Protein AF-A0A355QDY1-F1 (afdb_monomer_lite)

Secondary structure (DSSP, 8-state):
----PPPPPS---SSS----S--SPPPTTTTHHHHHHHTT-GGGHHHHHHTTS--

Sequence (55 aa):
AGRVRHHRPPTRFHGTPTELRQLAAPTLGQHSDEIVAQTGRADQIHELRAAGVIQ

Foldseek 3Di:
DDDDDDDDDPDADPVDGDDDPDPDDADAQNCVLVVCVVVVNNVCVVVCVVVVVGD

Structure (mmCIF, N/CA/C/O backbone):
data_AF-A0A355QDY1-F1
#
_entry.id   AF-A0A355QDY1-F1
#
loop_
_atom_site.group_PDB
_atom_site.id
_atom_site.type_symbol
_atom_site.label_atom_id
_atom_site.label_alt_id
_atom_site.label_comp_id
_atom_site.label_asym_id
_atom_site.label_entity_id
_atom_site.label_seq_id
_atom_site.pdbx_PDB_ins_code
_atom_site.Cartn_x
_atom_site.Cartn_y
_atom_site.Cartn_z
_atom_site.occupancy
_atom_site.B_iso_or_equiv
_atom_site.auth_seq_id
_atom_site.auth_comp_id
_atom_site.auth_asym_id
_atom_site.auth_atom_id
_atom_site.pdbx_PDB_model_num
ATOM 1 N N . ALA A 1 1 ? 7.476 13.126 -5.163 1.00 67.00 1 ALA A N 1
ATOM 2 C CA . ALA A 1 1 ? 8.432 12.103 -5.645 1.00 67.00 1 ALA A CA 1
ATOM 3 C C . ALA A 1 1 ? 9.079 12.582 -6.944 1.00 67.00 1 ALA A C 1
ATOM 5 O O . ALA A 1 1 ? 8.410 13.262 -7.712 1.00 67.00 1 ALA A O 1
ATOM 6 N N . GLY A 1 2 ? 10.366 12.288 -7.159 1.00 84.69 2 GLY A N 1
ATOM 7 C CA . GLY A 1 2 ? 11.113 12.668 -8.370 1.00 84.69 2 GLY A CA 1
ATOM 8 C C . GLY A 1 2 ? 11.187 11.544 -9.412 1.00 84.69 2 GLY A C 1
ATOM 9 O O . GLY A 1 2 ? 10.666 10.452 -9.195 1.00 84.69 2 GLY A O 1
ATOM 10 N N . ARG A 1 3 ? 11.854 11.795 -10.548 1.00 87.75 3 ARG A N 1
ATOM 11 C CA . ARG A 1 3 ? 12.035 10.786 -11.607 1.00 87.75 3 ARG A CA 1
ATOM 12 C C . ARG A 1 3 ? 13.130 9.783 -11.232 1.00 87.75 3 ARG A C 1
ATOM 14 O O . ARG A 1 3 ? 14.277 10.177 -11.047 1.00 87.75 3 ARG A O 1
ATOM 21 N N . VAL A 1 4 ? 12.787 8.495 -11.207 1.00 89.19 4 VAL A N 1
ATOM 22 C CA . VAL A 1 4 ? 13.713 7.380 -10.942 1.00 89.19 4 VAL A CA 1
ATOM 23 C C . VAL A 1 4 ? 13.920 6.560 -12.217 1.00 89.19 4 VAL A C 1
ATOM 25 O O . VAL A 1 4 ? 13.011 6.424 -13.036 1.00 89.19 4 VAL A O 1
ATOM 28 N N . ARG A 1 5 ? 15.130 6.028 -12.412 1.00 90.69 5 ARG A N 1
ATOM 29 C CA . ARG A 1 5 ? 15.438 5.081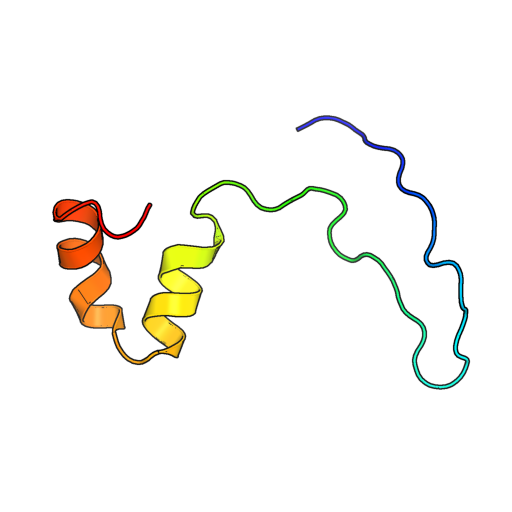 -13.491 1.00 90.69 5 ARG A CA 1
ATOM 30 C C . ARG A 1 5 ? 15.436 3.663 -12.920 1.00 90.69 5 ARG A C 1
ATOM 32 O O . ARG A 1 5 ? 16.277 3.351 -12.085 1.00 90.69 5 ARG A O 1
ATOM 39 N N . HIS A 1 6 ? 14.515 2.821 -13.384 1.00 89.75 6 HIS A N 1
ATOM 40 C CA . HIS A 1 6 ? 14.456 1.402 -13.023 1.00 89.75 6 HIS A CA 1
ATOM 41 C C . HIS A 1 6 ? 15.062 0.544 -14.130 1.00 89.75 6 HIS A C 1
ATOM 43 O O . HIS A 1 6 ? 14.940 0.861 -15.316 1.00 89.75 6 HIS A O 1
ATOM 49 N N . HIS A 1 7 ? 15.704 -0.559 -13.745 1.00 91.19 7 HIS A N 1
ATOM 50 C CA . HIS A 1 7 ? 16.059 -1.593 -14.706 1.00 91.19 7 HIS A CA 1
ATOM 51 C C . HIS A 1 7 ? 14.778 -2.229 -15.262 1.00 91.19 7 HIS A C 1
ATOM 53 O O . HIS A 1 7 ? 13.768 -2.352 -14.567 1.00 91.19 7 HIS A O 1
ATOM 59 N N . ARG A 1 8 ? 14.818 -2.632 -16.533 1.00 89.44 8 ARG A N 1
ATOM 60 C CA . ARG A 1 8 ? 13.734 -3.417 -17.135 1.00 89.44 8 ARG A CA 1
ATOM 61 C C . ARG A 1 8 ? 13.700 -4.829 -16.528 1.00 89.44 8 ARG A C 1
ATOM 63 O O . ARG A 1 8 ? 14.775 -5.335 -16.197 1.00 89.44 8 ARG A O 1
ATOM 70 N N . PRO A 1 9 ? 12.530 -5.496 -16.468 1.00 91.50 9 PRO A N 1
ATOM 71 C CA . PRO A 1 9 ? 12.468 -6.920 -16.156 1.00 91.50 9 PRO A CA 1
ATO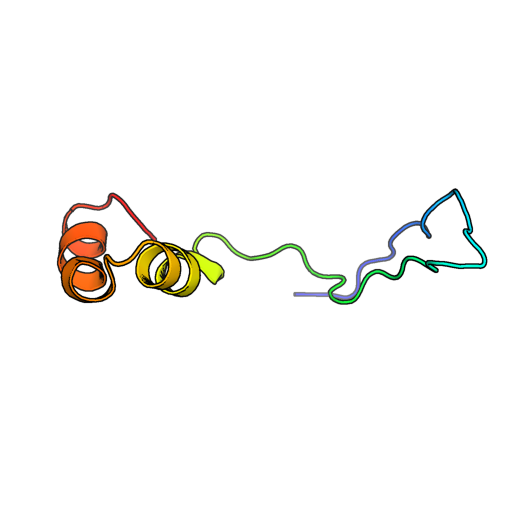M 72 C C . PRO A 1 9 ? 13.448 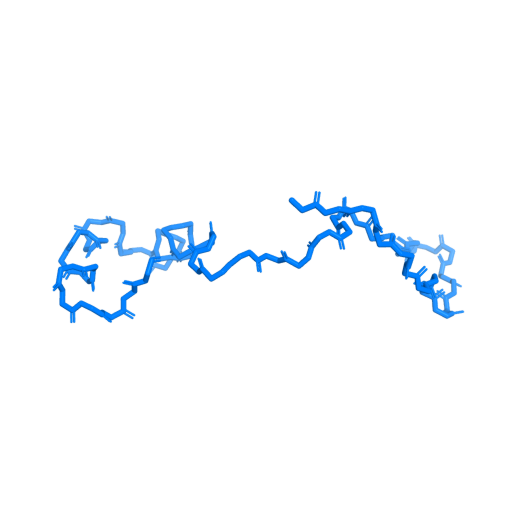-7.709 -17.047 1.00 91.50 9 PRO A C 1
ATOM 74 O O . PRO A 1 9 ? 13.458 -7.493 -18.266 1.00 91.50 9 PRO A O 1
ATOM 77 N N . PRO A 1 10 ? 14.309 -8.567 -16.470 1.00 90.75 10 PRO A N 1
ATOM 78 C CA . PRO A 1 10 ? 15.392 -9.207 -17.216 1.00 90.75 10 PRO A CA 1
ATOM 79 C C . PRO A 1 10 ? 14.877 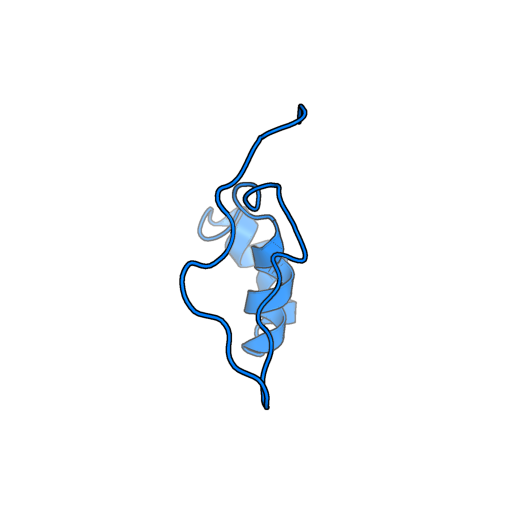-10.233 -18.235 1.00 90.75 10 PRO A C 1
ATOM 81 O O . PRO A 1 10 ? 15.387 -10.298 -19.353 1.00 90.75 10 PRO A O 1
ATOM 84 N N . THR A 1 11 ? 13.836 -10.986 -17.880 1.00 92.06 11 THR A N 1
ATOM 85 C CA . THR A 1 11 ? 13.229 -12.011 -18.738 1.00 92.06 11 THR A CA 1
ATOM 86 C C . THR A 1 11 ? 12.015 -11.454 -19.474 1.00 92.06 11 THR A C 1
ATOM 88 O O . THR A 1 11 ? 11.198 -10.741 -18.891 1.00 92.06 11 THR A O 1
ATOM 91 N N . ARG A 1 12 ? 11.874 -11.801 -20.758 1.00 90.50 12 ARG A N 1
ATOM 92 C CA . ARG A 1 12 ? 10.717 -11.440 -21.586 1.00 90.50 12 ARG A CA 1
ATOM 93 C C . ARG A 1 12 ? 9.926 -12.688 -21.941 1.00 90.50 12 ARG A C 1
ATOM 95 O O . ARG A 1 12 ? 10.442 -13.572 -22.614 1.00 90.50 12 ARG A O 1
ATOM 102 N N . PHE A 1 13 ? 8.673 -12.727 -21.508 1.00 92.38 13 PHE A N 1
ATOM 103 C CA . PHE A 1 13 ? 7.741 -13.794 -21.846 1.00 92.38 13 PHE A CA 1
ATOM 104 C C . PHE A 1 13 ? 6.809 -13.317 -22.958 1.00 92.38 13 PHE A C 1
ATOM 106 O O . PHE A 1 13 ? 6.250 -12.228 -22.868 1.00 92.38 13 PHE A O 1
ATOM 113 N N . HIS A 1 14 ? 6.630 -14.132 -23.998 1.00 92.56 14 HIS A N 1
ATOM 114 C CA . HIS A 1 14 ? 5.747 -13.789 -25.115 1.00 92.56 14 HIS A CA 1
ATOM 115 C C . HIS A 1 14 ? 4.260 -13.865 -24.742 1.00 92.56 14 HIS A C 1
ATOM 117 O O . HIS A 1 14 ? 3.493 -13.004 -25.152 1.00 92.56 14 HIS A O 1
ATOM 123 N N . GLY A 1 15 ? 3.856 -14.870 -23.955 1.00 95.62 15 GLY A N 1
ATOM 124 C CA . GLY A 1 15 ? 2.451 -15.054 -23.563 1.00 95.62 15 GLY A CA 1
ATOM 125 C C . GLY A 1 15 ? 1.989 -14.138 -22.426 1.00 95.62 15 GLY A C 1
ATOM 126 O O . GLY A 1 15 ? 0.809 -13.825 -22.330 1.00 95.62 15 GLY A O 1
ATOM 127 N N . THR A 1 16 ? 2.916 -13.695 -21.574 1.00 93.25 16 THR A N 1
ATOM 128 C CA . THR A 1 16 ? 2.631 -12.855 -20.400 1.00 93.25 16 THR A CA 1
ATOM 129 C C . THR A 1 16 ? 3.728 -11.800 -20.229 1.00 93.25 16 THR A C 1
ATOM 131 O O . THR A 1 16 ? 4.569 -11.920 -19.332 1.00 93.25 16 THR A O 1
ATOM 134 N N . PRO A 1 17 ? 3.800 -10.794 -21.116 1.00 90.00 17 PRO A N 1
ATOM 135 C CA . PRO A 1 17 ? 4.784 -9.729 -20.982 1.00 90.00 17 PRO A CA 1
ATOM 136 C C . PRO A 1 17 ? 4.598 -8.989 -19.649 1.00 90.00 17 PRO A C 1
ATOM 138 O O . PRO A 1 17 ? 3.483 -8.642 -19.261 1.00 90.00 17 PRO A O 1
ATOM 141 N N . THR A 1 18 ? 5.707 -8.755 -18.943 1.00 92.19 18 THR A N 1
ATOM 142 C CA . THR A 1 18 ? 5.716 -8.075 -17.641 1.00 92.19 18 THR A CA 1
ATOM 143 C C . THR A 1 18 ? 6.180 -6.635 -17.798 1.00 92.19 18 THR A C 1
ATOM 145 O O . THR A 1 18 ? 7.252 -6.380 -18.348 1.00 92.19 18 THR A O 1
ATOM 148 N N . GLU A 1 19 ? 5.415 -5.702 -17.236 1.00 89.50 19 GLU A N 1
ATOM 149 C CA . GLU A 1 19 ? 5.720 -4.271 -17.237 1.00 89.50 19 GLU A CA 1
ATOM 150 C C . GLU A 1 19 ? 5.541 -3.669 -15.836 1.00 89.50 19 GLU A C 1
ATOM 152 O O . GLU A 1 19 ? 4.648 -4.061 -15.080 1.00 89.50 19 GLU A O 1
ATOM 157 N N . LEU A 1 20 ? 6.391 -2.697 -15.488 1.00 88.81 20 LEU A N 1
ATOM 158 C CA . LEU A 1 20 ? 6.242 -1.906 -14.265 1.00 88.81 20 LEU A CA 1
ATOM 159 C C . LEU A 1 20 ? 5.172 -0.831 -14.493 1.00 88.81 20 LEU A C 1
ATOM 161 O O . LEU A 1 20 ? 5.421 0.146 -15.195 1.00 88.81 20 LEU A O 1
ATOM 165 N N . ARG A 1 21 ? 3.988 -1.004 -13.894 1.00 88.00 21 ARG A N 1
ATOM 166 C CA . ARG A 1 21 ? 2.855 -0.067 -14.046 1.00 88.00 21 ARG A CA 1
ATOM 167 C C . ARG A 1 21 ? 3.009 1.196 -13.200 1.00 88.00 21 ARG A C 1
ATOM 169 O O . ARG A 1 21 ? 2.640 2.283 -13.628 1.00 88.00 21 ARG A O 1
ATOM 176 N N . GLN A 1 22 ? 3.577 1.051 -12.006 1.00 88.38 22 GLN A N 1
ATOM 177 C CA . GLN A 1 22 ? 3.931 2.149 -11.112 1.00 88.38 22 GLN A CA 1
ATOM 178 C C . GLN A 1 22 ? 5.430 2.085 -10.838 1.00 88.38 22 GLN A C 1
ATOM 180 O O . GLN A 1 22 ? 5.949 1.075 -10.372 1.00 88.38 22 GLN A O 1
ATOM 185 N N . LEU A 1 23 ? 6.127 3.170 -11.182 1.00 86.81 23 LEU A N 1
ATOM 186 C CA . LEU A 1 23 ? 7.574 3.300 -10.987 1.00 86.81 23 LEU A CA 1
ATOM 187 C C . LEU A 1 23 ? 7.922 3.752 -9.566 1.00 86.81 23 LEU A C 1
ATOM 189 O O . LEU A 1 23 ? 9.008 3.475 -9.074 1.00 86.81 23 LEU A O 1
ATOM 193 N N . ALA A 1 24 ? 7.010 4.464 -8.904 1.00 89.62 24 ALA A N 1
ATOM 194 C CA . ALA A 1 24 ? 7.198 4.842 -7.514 1.00 89.62 24 ALA A CA 1
ATOM 195 C C . ALA A 1 24 ? 6.878 3.651 -6.606 1.00 89.62 24 ALA A C 1
ATOM 197 O O . ALA A 1 24 ? 5.879 2.961 -6.812 1.00 89.62 24 ALA A O 1
ATOM 198 N N . ALA A 1 25 ? 7.709 3.445 -5.584 1.00 90.94 25 ALA A N 1
ATOM 199 C CA . ALA A 1 25 ? 7.348 2.561 -4.487 1.00 90.94 25 ALA A CA 1
ATOM 200 C C . ALA A 1 25 ? 6.105 3.122 -3.767 1.00 90.94 25 ALA A C 1
ATOM 202 O O . ALA A 1 25 ? 5.997 4.349 -3.643 1.00 90.94 25 ALA A O 1
ATOM 203 N N . PRO A 1 26 ? 5.190 2.262 -3.287 1.00 93.56 26 PRO A N 1
ATOM 204 C CA . PRO A 1 26 ? 4.086 2.704 -2.449 1.00 93.56 26 PRO A CA 1
ATOM 205 C C . PRO A 1 26 ? 4.596 3.446 -1.212 1.00 93.56 26 PRO A C 1
ATOM 207 O O . PRO A 1 26 ? 5.642 3.099 -0.654 1.00 93.56 26 PRO A O 1
ATOM 210 N N . THR A 1 27 ? 3.861 4.462 -0.770 1.00 93.44 27 THR A N 1
ATOM 211 C CA . THR A 1 27 ? 4.157 5.116 0.508 1.00 93.44 27 THR A CA 1
ATOM 212 C C . THR A 1 27 ? 3.713 4.236 1.673 1.00 93.44 27 THR A C 1
ATOM 214 O O . THR A 1 27 ? 2.876 3.342 1.519 1.00 93.44 27 THR A O 1
ATO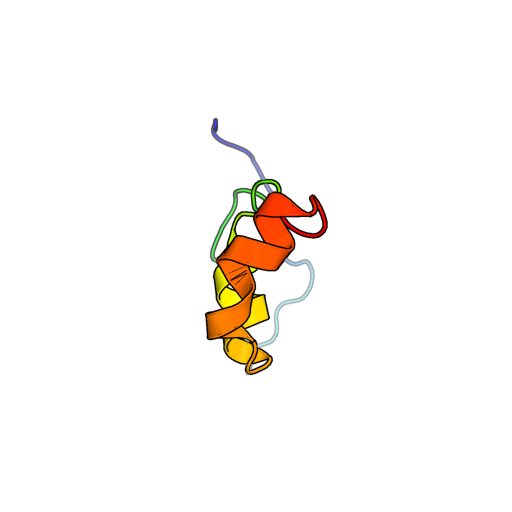M 217 N N . LEU A 1 28 ? 4.254 4.505 2.865 1.00 94.69 28 LEU A N 1
ATOM 218 C CA . LEU A 1 28 ? 3.775 3.866 4.087 1.00 94.69 28 LEU A CA 1
ATOM 219 C C . LEU A 1 28 ? 2.261 4.094 4.218 1.00 94.69 28 LEU A C 1
ATOM 221 O O . LEU A 1 28 ? 1.792 5.220 4.067 1.00 94.69 28 LEU A O 1
ATOM 225 N N . GLY A 1 29 ? 1.515 3.012 4.429 1.00 95.00 29 GLY A N 1
ATOM 226 C CA . GLY A 1 29 ? 0.064 3.042 4.604 1.00 95.00 29 GLY A CA 1
ATOM 227 C C . GLY A 1 29 ? -0.777 3.272 3.339 1.00 95.00 29 GLY A C 1
ATOM 228 O O . GLY A 1 29 ? -1.999 3.263 3.425 1.00 95.00 29 GLY A O 1
ATOM 229 N N . GLN A 1 30 ? -0.173 3.428 2.150 1.00 95.62 30 GLN A N 1
ATOM 230 C CA . GLN A 1 30 ? -0.900 3.816 0.925 1.00 95.62 30 GLN A CA 1
ATOM 231 C C . G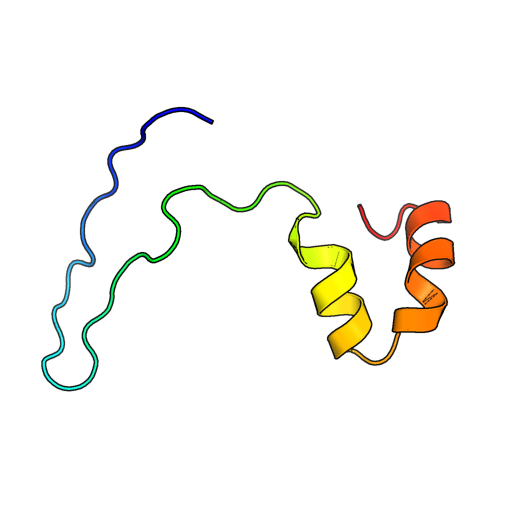LN A 1 30 ? -2.103 2.915 0.593 1.00 95.62 30 GLN A C 1
ATOM 233 O O . GLN A 1 30 ? -3.096 3.392 0.054 1.00 95.62 30 GLN A O 1
ATOM 238 N N . HIS A 1 31 ? -2.003 1.622 0.908 1.00 96.69 31 HIS A N 1
ATOM 239 C CA . HIS A 1 31 ? -3.033 0.623 0.620 1.00 96.69 31 HIS A CA 1
ATOM 240 C C . HIS A 1 31 ? -3.643 0.000 1.890 1.00 96.69 31 HIS A C 1
ATOM 242 O O . HIS A 1 31 ? -4.341 -1.005 1.781 1.00 96.69 31 HIS A O 1
ATOM 248 N N . SER A 1 32 ? -3.396 0.557 3.088 1.00 96.62 32 SER A N 1
ATOM 249 C CA . SER A 1 32 ? -3.903 -0.006 4.355 1.00 96.62 32 SER A CA 1
ATOM 250 C C . SER A 1 32 ? -5.418 -0.208 4.311 1.00 96.62 32 SER A C 1
ATOM 252 O O . SER A 1 32 ? -5.899 -1.320 4.508 1.00 96.62 32 SER A O 1
ATOM 254 N N . ASP A 1 33 ? -6.166 0.849 3.992 1.00 96.06 33 ASP A N 1
ATOM 255 C CA . ASP A 1 33 ? -7.632 0.828 4.006 1.00 96.06 33 ASP A CA 1
ATOM 256 C C . ASP A 1 33 ? -8.199 -0.134 2.951 1.00 96.06 33 ASP A C 1
ATOM 258 O O . ASP A 1 33 ? -9.135 -0.882 3.231 1.00 96.06 33 ASP A O 1
ATOM 262 N N . GLU A 1 34 ? -7.594 -0.162 1.758 1.00 97.38 34 GLU A N 1
ATOM 263 C CA . GLU A 1 34 ? -7.972 -1.069 0.669 1.00 97.38 34 GLU A CA 1
ATOM 264 C C . GLU A 1 34 ? -7.854 -2.535 1.107 1.00 97.38 34 GLU A C 1
ATOM 266 O O . GLU A 1 34 ? -8.803 -3.309 0.967 1.00 97.38 34 GLU A O 1
ATOM 271 N N . ILE A 1 35 ? -6.708 -2.914 1.678 1.00 96.88 35 ILE A N 1
ATOM 272 C CA . ILE A 1 35 ? -6.446 -4.294 2.098 1.00 96.88 35 ILE A CA 1
ATOM 273 C C . ILE A 1 35 ? -7.294 -4.669 3.316 1.00 96.88 35 ILE A C 1
ATOM 275 O O . ILE A 1 35 ? -7.865 -5.761 3.355 1.00 96.88 35 ILE A O 1
ATOM 279 N N . VAL A 1 36 ? -7.443 -3.772 4.295 1.00 97.25 36 VAL A N 1
ATOM 280 C CA . VAL A 1 36 ? -8.295 -4.013 5.471 1.00 97.25 36 VAL A CA 1
ATOM 281 C C . VAL A 1 36 ? -9.749 -4.232 5.041 1.00 97.25 36 VAL A C 1
ATOM 283 O O . VAL A 1 36 ? -10.376 -5.200 5.486 1.00 97.25 36 VAL A O 1
ATOM 286 N N . ALA A 1 37 ? -10.262 -3.427 4.109 1.00 97.38 37 ALA A N 1
ATOM 287 C CA . ALA A 1 37 ? -11.595 -3.612 3.547 1.00 97.38 37 ALA A CA 1
ATOM 288 C C . ALA A 1 37 ? -11.736 -4.942 2.787 1.00 97.38 37 ALA A C 1
ATOM 290 O O . ALA A 1 37 ? -12.708 -5.664 3.014 1.00 97.38 37 ALA A O 1
ATOM 291 N N . GLN A 1 38 ? -10.757 -5.321 1.957 1.00 97.94 38 GLN A N 1
ATOM 292 C CA . GLN A 1 38 ? -10.755 -6.615 1.252 1.00 97.94 38 GLN A CA 1
ATOM 293 C C . GLN A 1 38 ? -10.749 -7.816 2.209 1.00 97.94 38 GLN A C 1
ATOM 295 O O . GLN A 1 38 ? -11.244 -8.885 1.859 1.00 97.94 38 GLN A O 1
ATOM 300 N N . THR A 1 39 ? -10.242 -7.645 3.434 1.00 96.56 39 THR A N 1
ATOM 301 C CA . THR A 1 39 ? -10.281 -8.690 4.473 1.00 96.56 39 THR A CA 1
ATOM 302 C C . THR A 1 39 ? -11.606 -8.753 5.242 1.00 96.56 39 THR A C 1
ATOM 304 O O . THR A 1 39 ? -11.725 -9.553 6.170 1.00 96.56 39 THR A O 1
ATOM 307 N N . GLY A 1 40 ? -12.591 -7.921 4.885 1.00 97.25 40 GLY A N 1
ATOM 308 C CA . GLY A 1 40 ? -13.906 -7.868 5.527 1.00 97.25 40 GLY A CA 1
ATOM 309 C C . GLY A 1 40 ? -13.953 -7.050 6.818 1.00 97.25 40 GLY A C 1
ATOM 310 O O . GLY A 1 40 ? -14.861 -7.254 7.613 1.00 97.25 40 GLY A O 1
ATOM 311 N N . ARG A 1 41 ? -12.986 -6.150 7.043 1.00 97.00 41 ARG A N 1
ATOM 312 C CA . ARG A 1 41 ? -12.862 -5.327 8.265 1.00 97.00 41 ARG A CA 1
ATOM 313 C C . ARG A 1 41 ? -13.021 -3.830 7.999 1.00 97.00 41 ARG A C 1
ATOM 315 O O . ARG A 1 41 ? -12.413 -3.001 8.673 1.00 97.00 41 ARG A O 1
ATOM 322 N N . ALA A 1 42 ? -13.782 -3.468 6.968 1.00 96.50 42 ALA A N 1
ATOM 323 C CA . ALA A 1 42 ? -13.950 -2.072 6.562 1.00 96.50 42 ALA A CA 1
ATOM 324 C C . ALA A 1 42 ? -14.532 -1.193 7.689 1.00 96.50 42 ALA A C 1
ATOM 326 O O . ALA A 1 42 ? -14.145 -0.039 7.848 1.00 96.50 42 ALA A O 1
ATOM 327 N N . ASP A 1 43 ? -15.416 -1.763 8.501 1.00 97.56 43 ASP A N 1
ATOM 328 C CA . ASP A 1 43 ? -16.034 -1.163 9.684 1.00 97.56 43 ASP A CA 1
ATOM 329 C C . ASP A 1 43 ? -15.041 -0.883 10.827 1.00 97.56 43 ASP A C 1
ATOM 331 O O . ASP A 1 43 ? -15.270 0.017 11.632 1.00 97.56 43 ASP A O 1
ATOM 335 N N . GLN A 1 44 ? -13.907 -1.589 10.868 1.00 97.19 44 GLN A N 1
ATOM 336 C CA . GLN A 1 44 ? -12.902 -1.487 11.935 1.00 97.19 44 GLN A CA 1
ATOM 337 C C . GLN A 1 44 ? -11.746 -0.531 11.603 1.00 97.19 44 GLN A C 1
ATOM 339 O O . GLN A 1 44 ? -10.888 -0.289 12.451 1.00 97.19 44 GLN A O 1
ATOM 344 N N . ILE A 1 45 ? -11.693 0.039 10.392 1.00 96.44 45 ILE A N 1
ATOM 345 C CA . ILE A 1 45 ? -10.554 0.855 9.925 1.00 96.44 45 ILE A CA 1
ATOM 346 C C . ILE A 1 45 ? -10.242 2.008 10.891 1.00 96.44 45 ILE A C 1
ATOM 348 O O . ILE A 1 45 ? -9.083 2.230 11.247 1.00 96.44 45 ILE A O 1
ATOM 352 N N . HIS A 1 46 ? -11.266 2.730 11.351 1.00 96.94 46 HIS A N 1
ATOM 353 C CA . HIS A 1 46 ? -11.074 3.850 12.273 1.00 96.94 46 HIS A CA 1
ATOM 354 C C . HIS A 1 46 ? -10.526 3.408 13.633 1.00 96.94 46 HIS A C 1
ATOM 356 O O . HIS A 1 46 ? -9.623 4.057 14.159 1.00 96.94 46 HIS A O 1
ATOM 362 N N . GLU A 1 47 ? -11.033 2.301 14.176 1.00 97.38 47 GLU A N 1
ATOM 363 C CA . GLU A 1 47 ? -10.574 1.741 15.449 1.00 97.38 47 GLU A CA 1
ATOM 364 C C . GLU A 1 47 ? -9.117 1.279 15.351 1.00 97.38 47 GLU A C 1
ATOM 366 O O . GLU A 1 47 ? -8.287 1.649 16.181 1.00 97.38 47 GLU A O 1
ATOM 371 N N . LEU A 1 48 ? -8.772 0.550 14.288 1.00 96.56 48 LEU A N 1
ATOM 372 C CA . LEU A 1 48 ? -7.416 0.052 14.053 1.00 96.56 48 LEU A CA 1
ATOM 373 C C . LEU A 1 48 ? -6.408 1.192 13.878 1.00 96.56 48 LEU A C 1
ATOM 375 O O . LEU A 1 48 ? -5.276 1.099 14.359 1.00 96.56 48 LEU A O 1
ATOM 379 N N . ARG A 1 49 ? -6.810 2.282 13.217 1.00 96.19 49 ARG A N 1
ATOM 380 C CA . ARG A 1 49 ? -5.971 3.475 13.064 1.00 96.19 49 ARG A CA 1
ATOM 381 C C . ARG A 1 49 ? -5.807 4.215 14.390 1.00 96.19 49 ARG A C 1
ATOM 383 O O . ARG A 1 49 ? -4.693 4.601 14.732 1.00 96.19 49 ARG A O 1
ATOM 390 N N . ALA A 1 50 ? -6.884 4.367 15.160 1.00 97.19 50 ALA A N 1
ATOM 391 C CA . ALA A 1 50 ? -6.838 4.981 16.487 1.00 97.19 50 ALA A CA 1
ATOM 392 C C . ALA A 1 50 ? -5.964 4.180 17.469 1.00 97.19 50 ALA A C 1
ATOM 394 O O . ALA A 1 50 ? -5.238 4.768 18.268 1.00 97.19 50 ALA A O 1
ATOM 395 N N . ALA A 1 51 ? -5.977 2.850 17.365 1.00 97.25 51 ALA A N 1
ATOM 396 C CA . ALA A 1 51 ? -5.116 1.950 18.128 1.00 97.25 51 ALA A CA 1
ATOM 397 C C . ALA A 1 51 ? -3.654 1.917 17.629 1.00 97.25 51 ALA A C 1
ATOM 399 O O . ALA A 1 51 ? -2.815 1.259 18.242 1.00 97.25 51 ALA A O 1
ATOM 400 N N . GLY A 1 52 ? -3.333 2.597 16.521 1.00 95.19 52 GLY A N 1
ATOM 401 C CA . GLY A 1 52 ? -1.991 2.620 15.932 1.00 95.19 52 GLY A CA 1
ATOM 402 C C . GLY A 1 52 ? -1.577 1.315 15.243 1.00 95.19 52 GLY A C 1
ATOM 403 O O . GLY A 1 52 ? -0.398 1.129 14.951 1.00 95.19 52 GLY A O 1
ATOM 404 N N . VAL A 1 53 ? -2.525 0.411 14.978 1.00 95.50 53 VAL A N 1
ATOM 405 C CA . VAL A 1 53 ? -2.280 -0.881 14.312 1.00 95.50 53 VAL A CA 1
ATOM 406 C C . VAL A 1 53 ? -2.028 -0.689 12.815 1.00 95.50 53 VAL A C 1
ATOM 408 O O . VAL A 1 53 ? -1.222 -1.408 12.225 1.00 95.50 53 VAL A O 1
ATOM 411 N N . ILE A 1 54 ? -2.702 0.286 12.199 1.00 94.44 54 ILE A N 1
ATOM 412 C CA . ILE A 1 54 ? -2.554 0.642 10.781 1.00 94.44 54 ILE A CA 1
ATOM 413 C C . ILE A 1 54 ? -2.231 2.133 10.617 1.00 94.44 54 ILE A C 1
ATOM 415 O O . ILE A 1 54 ? -2.544 2.945 11.490 1.00 94.44 54 ILE A O 1
ATOM 419 N N . GLN A 1 55 ? -1.584 2.475 9.497 1.00 84.50 55 GLN A N 1
ATOM 420 C CA . GLN A 1 55 ? -1.217 3.842 9.095 1.00 84.50 55 GLN A CA 1
ATOM 421 C C . GLN A 1 55 ? -2.114 4.315 7.954 1.00 84.50 55 GLN A C 1
ATOM 423 O O . GLN A 1 55 ? -2.285 3.511 7.005 1.00 84.50 55 GLN A O 1
#

pLDDT: mean 92.92, std 5.07, range [67.0, 97.94]

Radius of gyration: 16.84 Å; chains: 1; bounding box: 32×28×43 Å